Protein AF-A0AAQ5X7J7-F1 (afdb_monomer_lite)

InterPro domains:
  IPR002915 DeoC/FbaB/LacD aldolase [PF01791] (11-64)
  IPR011343 Deoxyribose-phosphate aldolase [PTHR10889] (14-107)
  IPR013785 Aldolase-type TIM barrel [G3DSA:3.20.20.70] (6-117)

pLDDT: mean 71.04, std 17.61, range [32.5, 90.88]

Organism: Amphiprion ocellaris (NCBI:txid80972)

Foldseek 3Di:
DDPPPDPPPDDPDAAEDEQDPQPDPDFRDPVSVLVVLLVQQVCCVVPVDHHAYERHYDPAAPVVVVVVVVSCCVRVNPVCVDPNRYDYHDDNHVVRVVVVVVVVVVVVVVVVVPDDDDD

Secondary structure (DSSP, 8-state):
-----------S-PPEEES--S-SSS---HHHHHHHHHHHHHHHHHH-PPPEEE-BS---SHHHHHHHHHHHHHHT-GGGGSTTTB--B-SSHHHHHHHHHHHHHHHHHHHHHT-PPP-

Sequence (119 aa):
MSAPSHQHCRCLCSDFIKTSTGKEAVNATYPVAIVMMRAIRDYFLYTGYKVGFKPAGGIRTAQESLVWLNLVKEELGNDWLCPHLFRLGASSLLADIERQVRTHACCKVLCTYSAPHPH

Radius of gyration: 19.56 Å; chains: 1; bounding box: 56×49×44 Å

Structure (mmCIF, N/CA/C/O backbone):
data_AF-A0AAQ5X7J7-F1
#
_entry.id   AF-A0AAQ5X7J7-F1
#
loop_
_atom_site.group_PDB
_atom_site.id
_atom_site.type_symbol
_atom_site.label_atom_id
_atom_site.label_alt_id
_atom_site.label_comp_id
_atom_site.label_asym_id
_atom_site.label_entity_id
_atom_site.label_seq_id
_atom_site.pdbx_PDB_ins_code
_atom_site.Cartn_x
_atom_site.Cartn_y
_atom_site.Cartn_z
_atom_site.occupancy
_atom_site.B_iso_or_equiv
_atom_site.auth_seq_id
_atom_site.auth_comp_id
_atom_site.auth_asym_id
_atom_site.auth_atom_id
_atom_site.pdbx_PDB_model_num
ATOM 1 N N . MET A 1 1 ? -6.867 -19.084 30.369 1.00 32.53 1 MET A N 1
ATOM 2 C CA . MET A 1 1 ? -7.616 -20.117 29.620 1.00 32.53 1 MET A CA 1
ATOM 3 C C . MET A 1 1 ? -8.881 -19.438 29.124 1.00 32.53 1 MET A C 1
ATOM 5 O O . MET A 1 1 ? -9.606 -18.930 29.958 1.00 32.53 1 MET A O 1
ATOM 9 N N . SER A 1 2 ? -9.199 -19.249 27.857 1.00 33.81 2 SER A N 1
ATOM 10 C CA . SER A 1 2 ? -8.535 -19.490 26.583 1.00 33.81 2 SER A CA 1
ATOM 11 C C . SER A 1 2 ? -9.217 -18.500 25.636 1.00 33.81 2 SER A C 1
ATOM 13 O O . SER A 1 2 ? -10.444 -18.424 25.625 1.00 33.81 2 SER A O 1
ATOM 15 N N . ALA A 1 3 ? -8.447 -17.695 24.906 1.00 33.84 3 ALA A N 1
ATOM 16 C CA . ALA A 1 3 ? -9.005 -16.867 23.843 1.00 33.84 3 ALA A CA 1
ATOM 17 C C . ALA A 1 3 ? -9.696 -17.791 22.823 1.00 33.84 3 ALA A C 1
ATOM 19 O O . ALA A 1 3 ? -9.132 -18.848 22.521 1.00 33.84 3 ALA A O 1
ATOM 20 N N . PRO A 1 4 ? -10.887 -17.453 22.298 1.00 38.62 4 PRO A N 1
ATOM 21 C CA . PRO A 1 4 ? -11.500 -18.239 21.243 1.00 38.62 4 PRO A CA 1
ATOM 22 C C . PRO A 1 4 ? -10.683 -18.042 19.961 1.00 38.62 4 PRO A C 1
ATOM 24 O O . PRO A 1 4 ? -10.899 -17.134 19.161 1.00 38.62 4 PRO A O 1
ATOM 27 N N . SER A 1 5 ? -9.703 -18.920 19.787 1.00 36.72 5 SER A N 1
ATOM 28 C CA . SER A 1 5 ? -9.113 -19.297 18.514 1.00 36.72 5 SER A CA 1
ATOM 29 C C . SER A 1 5 ? -10.230 -19.847 17.640 1.00 36.72 5 SER A C 1
ATOM 31 O O . SER A 1 5 ? -10.628 -20.982 17.845 1.00 36.72 5 SER A O 1
ATOM 33 N N . HIS A 1 6 ? -10.800 -19.008 16.778 1.00 36.31 6 HIS A N 1
ATOM 34 C CA . HIS A 1 6 ? -11.458 -19.326 15.501 1.00 36.31 6 HIS A CA 1
ATOM 35 C C . HIS A 1 6 ? -12.280 -18.100 15.076 1.00 36.31 6 HIS A C 1
ATOM 37 O O . HIS A 1 6 ? -13.507 -18.135 15.000 1.00 36.31 6 HIS A O 1
ATOM 43 N N . GLN A 1 7 ? -11.602 -16.990 14.762 1.00 38.44 7 GLN A N 1
ATOM 44 C CA . GLN A 1 7 ? -12.206 -15.952 13.927 1.00 38.44 7 GLN A CA 1
ATOM 45 C C . GLN A 1 7 ? -12.273 -16.491 12.496 1.00 38.44 7 GLN A C 1
ATOM 47 O O . GLN A 1 7 ? -11.390 -16.312 11.661 1.00 38.44 7 GLN A O 1
ATOM 52 N N . HIS A 1 8 ? -13.336 -17.257 12.276 1.00 35.03 8 HIS A N 1
ATOM 53 C CA . HIS A 1 8 ? -13.866 -17.638 10.985 1.00 35.03 8 HIS A CA 1
ATOM 54 C C . HIS A 1 8 ? -13.929 -16.383 10.104 1.00 35.03 8 HIS A C 1
ATOM 56 O O . HIS A 1 8 ? -14.660 -15.439 10.397 1.00 35.03 8 HIS A O 1
ATOM 62 N N . CYS A 1 9 ? -13.104 -16.363 9.057 1.00 39.16 9 CYS A N 1
ATOM 63 C CA . CYS A 1 9 ? -13.011 -15.305 8.059 1.00 39.16 9 CYS A CA 1
ATOM 64 C C . CYS A 1 9 ? -14.343 -15.194 7.295 1.00 39.16 9 CYS A C 1
ATOM 66 O O . CYS A 1 9 ? -14.499 -15.739 6.205 1.00 39.16 9 CYS A O 1
ATOM 68 N N . ARG A 1 10 ? -15.332 -14.521 7.886 1.00 35.56 10 ARG A N 1
ATOM 69 C CA . ARG A 1 10 ? -16.647 -14.267 7.289 1.00 35.56 10 ARG A CA 1
ATOM 70 C C . ARG A 1 10 ? -16.936 -12.776 7.335 1.00 35.56 10 ARG A C 1
ATOM 72 O O . ARG A 1 10 ? -17.669 -12.314 8.194 1.00 35.56 10 ARG A O 1
ATOM 79 N N . CYS A 1 11 ? -16.357 -12.038 6.396 1.00 40.81 11 CYS A N 1
ATOM 80 C CA . CYS A 1 11 ? -16.782 -10.689 6.022 1.00 40.81 11 CYS A CA 1
ATOM 81 C C . CYS A 1 11 ? -16.513 -10.535 4.520 1.00 40.81 11 CYS A C 1
ATOM 83 O O . CYS A 1 11 ? -15.370 -10.428 4.086 1.00 40.81 11 CYS A O 1
ATOM 85 N N . LEU A 1 12 ? -17.579 -10.602 3.722 1.00 32.50 12 LEU A N 1
ATOM 86 C CA . LEU A 1 12 ? -17.555 -10.616 2.253 1.00 32.50 12 LEU A CA 1
ATOM 87 C C . LEU A 1 12 ? -17.339 -9.230 1.614 1.00 32.50 12 LEU A C 1
ATOM 89 O O . LEU A 1 12 ? -17.443 -9.101 0.400 1.00 32.50 12 LEU A O 1
ATOM 93 N N . CYS A 1 13 ? -17.001 -8.201 2.391 1.00 39.66 13 CYS A N 1
ATOM 94 C CA . CYS A 1 13 ? -16.616 -6.892 1.871 1.00 39.66 13 CYS A CA 1
ATOM 95 C C . CYS A 1 13 ? -15.791 -6.165 2.940 1.00 39.66 13 CYS A C 1
ATOM 97 O O . CYS A 1 13 ? -16.350 -5.553 3.840 1.00 39.66 13 CYS A O 1
ATOM 99 N N . SER A 1 14 ? -14.464 -6.302 2.904 1.00 53.78 14 SER A N 1
ATOM 100 C CA . SER A 1 14 ? -13.603 -5.373 3.641 1.00 53.78 14 SER A CA 1
ATOM 101 C C . SER A 1 14 ? -13.536 -4.089 2.823 1.00 53.78 14 SER A C 1
ATOM 103 O O . SER A 1 14 ? -13.130 -4.128 1.658 1.00 53.78 14 SER A O 1
ATOM 105 N N . ASP A 1 15 ? -13.973 -2.972 3.399 1.00 68.38 15 ASP A N 1
ATOM 106 C CA . ASP A 1 15 ? -13.770 -1.659 2.801 1.00 68.38 15 ASP A CA 1
ATOM 107 C C . ASP A 1 15 ? -12.265 -1.388 2.712 1.00 68.38 15 ASP A C 1
ATOM 109 O O . ASP A 1 15 ? -11.532 -1.506 3.695 1.00 68.38 15 ASP A O 1
ATOM 113 N N . PHE A 1 16 ? -11.783 -1.082 1.507 1.00 74.50 16 PHE A N 1
ATOM 114 C CA . PHE A 1 16 ? -10.371 -0.805 1.268 1.00 74.50 16 PHE A CA 1
ATOM 115 C C . PHE A 1 16 ? -10.124 0.693 1.198 1.00 74.50 16 PHE A C 1
ATOM 117 O O . PHE A 1 16 ? -10.681 1.388 0.343 1.00 74.50 16 PHE A O 1
ATOM 124 N N . ILE A 1 17 ? -9.180 1.167 2.003 1.00 78.25 17 ILE A N 1
ATOM 125 C CA . ILE A 1 17 ? -8.588 2.487 1.821 1.00 78.25 17 ILE A CA 1
ATOM 126 C C . ILE A 1 17 ? -7.468 2.370 0.783 1.00 78.25 17 ILE A C 1
ATOM 128 O O . ILE A 1 17 ? -6.562 1.539 0.903 1.00 78.25 17 ILE A O 1
ATOM 132 N N . LYS A 1 18 ? -7.541 3.204 -0.261 1.00 73.69 18 LYS A N 1
ATOM 133 C CA . LYS A 1 18 ? -6.551 3.269 -1.345 1.00 73.69 18 LYS A CA 1
ATOM 134 C C . LYS A 1 18 ? -5.796 4.594 -1.314 1.00 73.69 18 LYS A C 1
ATOM 136 O O . LYS A 1 18 ? -6.396 5.640 -1.099 1.00 73.69 18 LYS A O 1
ATOM 141 N N . THR A 1 19 ? -4.495 4.542 -1.579 1.00 66.00 19 THR A N 1
ATOM 142 C CA . THR A 1 19 ? -3.594 5.710 -1.560 1.00 66.00 19 THR A CA 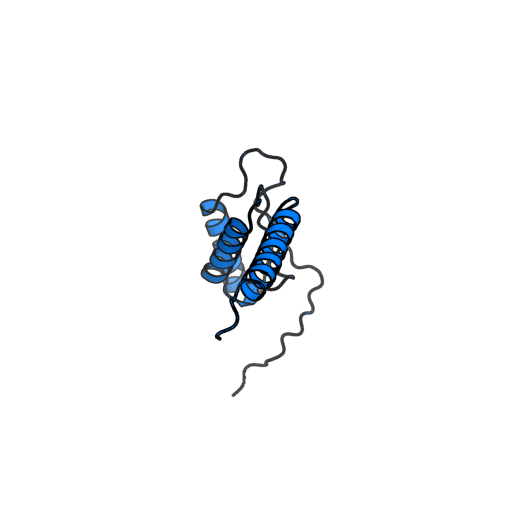1
ATOM 143 C C . THR A 1 19 ? -3.654 6.561 -2.832 1.00 66.00 19 THR A C 1
ATOM 145 O O . THR A 1 19 ? -3.366 7.748 -2.776 1.00 66.00 19 THR A O 1
ATOM 148 N N . SER A 1 20 ? -3.991 5.980 -3.991 1.00 64.69 20 SER A N 1
ATOM 149 C CA . SER A 1 20 ? -4.108 6.716 -5.261 1.00 64.69 20 SER A CA 1
ATOM 150 C C . SER A 1 20 ? -5.110 6.069 -6.226 1.00 64.69 20 SER A C 1
ATOM 152 O O . SER A 1 20 ? -5.547 4.928 -6.042 1.00 64.69 20 SER A O 1
ATOM 154 N N . THR A 1 21 ? -5.481 6.800 -7.281 1.00 60.31 21 THR A N 1
ATOM 155 C CA . THR A 1 21 ? -6.332 6.318 -8.384 1.00 60.31 21 THR A CA 1
ATOM 156 C C . THR A 1 21 ? -5.555 5.553 -9.464 1.00 60.31 21 THR A C 1
ATOM 158 O O . THR A 1 21 ? -6.174 5.023 -10.386 1.00 60.31 21 THR A O 1
ATOM 161 N N . GLY A 1 22 ? -4.220 5.466 -9.361 1.00 54.94 22 GLY A N 1
ATOM 162 C CA . GLY A 1 22 ? -3.356 4.803 -10.346 1.00 54.94 22 GLY A CA 1
ATOM 163 C C . GLY A 1 22 ? -3.201 5.545 -11.681 1.00 54.94 22 GLY A C 1
ATOM 164 O O . GLY A 1 22 ? -2.683 4.957 -12.628 1.00 54.94 22 GLY A O 1
ATOM 165 N N . LYS A 1 23 ? -3.659 6.804 -11.774 1.00 51.50 23 LYS A N 1
ATOM 166 C CA . LYS A 1 23 ? -3.616 7.633 -12.995 1.00 51.50 23 LYS A CA 1
ATOM 167 C C . LYS A 1 23 ? -2.773 8.911 -12.873 1.00 51.50 23 LYS A C 1
ATOM 169 O O . LYS A 1 23 ? -2.663 9.641 -13.850 1.00 51.50 23 LYS A O 1
ATOM 174 N N . GLU A 1 24 ? -2.180 9.181 -11.712 1.00 50.78 24 GLU A N 1
ATOM 175 C CA . GLU A 1 24 ? -1.423 10.413 -11.456 1.00 50.78 24 GLU A CA 1
ATOM 176 C C . GLU A 1 24 ? 0.084 10.159 -11.352 1.00 50.78 24 GLU A C 1
ATOM 178 O O . GLU A 1 24 ? 0.523 9.083 -10.947 1.00 50.78 24 GLU A O 1
ATOM 183 N N . ALA A 1 25 ? 0.881 11.167 -11.723 1.00 46.62 25 ALA A N 1
ATOM 184 C CA . ALA A 1 25 ? 2.345 11.101 -11.714 1.00 46.62 25 ALA A CA 1
ATOM 185 C C . ALA A 1 25 ? 2.936 10.986 -10.295 1.00 46.62 25 ALA A C 1
ATOM 187 O O . ALA A 1 25 ? 4.044 10.475 -10.125 1.00 46.62 25 ALA A O 1
ATOM 188 N N . VAL A 1 26 ? 2.188 11.425 -9.275 1.00 49.53 26 VAL A N 1
ATOM 189 C CA . VAL A 1 26 ? 2.561 11.311 -7.863 1.00 49.53 26 VAL A CA 1
ATOM 190 C C . VAL A 1 26 ? 1.915 10.046 -7.295 1.00 49.53 26 VAL A C 1
ATOM 192 O O . VAL A 1 26 ? 0.744 10.019 -6.927 1.00 49.53 26 VAL A O 1
ATOM 195 N N . ASN A 1 27 ? 2.683 8.957 -7.292 1.00 58.62 27 ASN A N 1
ATOM 196 C CA . ASN A 1 27 ? 2.267 7.668 -6.738 1.00 58.62 27 ASN A CA 1
ATOM 197 C C . ASN A 1 27 ? 2.206 7.698 -5.200 1.00 58.62 27 ASN A C 1
ATOM 199 O O . ASN A 1 27 ? 2.635 8.659 -4.564 1.00 58.62 27 ASN A O 1
ATOM 203 N N . ALA A 1 28 ? 1.698 6.615 -4.601 1.00 61.94 28 ALA A N 1
ATOM 204 C CA . ALA A 1 28 ? 1.675 6.416 -3.154 1.00 61.94 28 ALA A CA 1
ATOM 205 C C . ALA A 1 28 ? 3.050 6.680 -2.526 1.00 61.94 28 ALA A C 1
ATOM 207 O O . ALA A 1 28 ? 3.977 5.886 -2.683 1.00 61.94 28 ALA A O 1
ATOM 208 N N . THR A 1 29 ? 3.185 7.786 -1.801 1.00 73.75 29 THR A N 1
ATOM 209 C CA . THR A 1 29 ? 4.394 8.075 -1.035 1.00 73.75 29 THR A CA 1
ATOM 210 C C . THR A 1 29 ? 4.306 7.384 0.325 1.00 73.75 29 THR A C 1
ATOM 212 O O . THR A 1 29 ? 3.265 7.397 0.986 1.00 73.75 29 THR A O 1
ATOM 215 N N . TYR A 1 30 ? 5.410 6.771 0.758 1.00 82.06 30 TYR A N 1
ATOM 216 C CA . TYR A 1 30 ? 5.516 6.113 2.064 1.00 82.06 30 TYR A CA 1
ATOM 217 C C . TYR A 1 30 ? 5.011 6.961 3.247 1.00 82.06 30 TYR A C 1
ATOM 219 O O . TYR A 1 30 ? 4.230 6.430 4.036 1.00 82.06 30 TYR A O 1
ATOM 227 N N . PRO A 1 31 ? 5.350 8.263 3.381 1.00 83.19 31 PRO A N 1
ATOM 228 C CA . PRO A 1 31 ? 4.852 9.070 4.497 1.00 83.19 31 PRO A CA 1
ATOM 229 C C . PRO A 1 31 ? 3.324 9.189 4.525 1.00 83.19 31 PRO A C 1
ATOM 231 O O . PRO A 1 31 ? 2.728 9.098 5.595 1.00 83.19 31 PRO A O 1
ATOM 234 N N . VAL A 1 32 ? 2.673 9.331 3.366 1.00 82.56 32 VAL A N 1
ATOM 235 C CA . VAL A 1 32 ? 1.205 9.411 3.296 1.00 82.56 32 VAL A CA 1
ATOM 236 C C . VAL A 1 32 ? 0.583 8.080 3.701 1.00 82.56 32 VAL A C 1
ATOM 238 O O . VAL A 1 32 ? -0.373 8.051 4.474 1.00 82.56 32 VAL A O 1
ATOM 241 N N . ALA A 1 33 ? 1.153 6.967 3.246 1.00 84.81 33 ALA A N 1
ATOM 242 C CA . ALA A 1 33 ? 0.654 5.657 3.628 1.00 84.81 33 ALA A CA 1
ATOM 243 C C . ALA A 1 33 ? 0.778 5.374 5.130 1.00 84.81 33 ALA A C 1
ATOM 245 O O . ALA A 1 33 ? -0.133 4.777 5.696 1.00 84.81 33 ALA A O 1
ATOM 246 N N . ILE A 1 34 ? 1.849 5.831 5.788 1.00 88.75 34 ILE A N 1
ATOM 247 C CA . ILE A 1 34 ? 1.994 5.709 7.248 1.00 88.75 34 ILE A CA 1
ATOM 248 C C . ILE A 1 34 ? 0.842 6.420 7.960 1.00 88.75 34 ILE A C 1
ATOM 250 O O . ILE A 1 34 ? 0.220 5.839 8.847 1.00 88.75 34 ILE A O 1
ATOM 254 N N . VAL A 1 35 ? 0.503 7.644 7.543 1.00 89.50 35 VAL A N 1
ATOM 255 C CA . VAL A 1 35 ? -0.626 8.389 8.124 1.00 89.50 35 VAL A CA 1
ATOM 256 C C . VAL A 1 35 ? -1.942 7.629 7.935 1.00 89.50 35 VAL A C 1
ATOM 258 O O . VAL A 1 35 ? -2.716 7.495 8.881 1.00 89.50 35 VAL A O 1
ATOM 261 N N . MET A 1 36 ? -2.175 7.067 6.746 1.00 87.62 36 MET A N 1
ATOM 262 C CA . MET A 1 36 ? -3.382 6.278 6.467 1.00 87.62 36 MET A CA 1
ATOM 263 C C . MET A 1 36 ? -3.447 4.991 7.301 1.00 87.62 36 MET A C 1
ATOM 265 O O . MET A 1 36 ? -4.504 4.664 7.833 1.00 87.62 36 MET A O 1
ATOM 269 N N . MET A 1 37 ? -2.333 4.268 7.451 1.00 89.75 37 MET A N 1
ATOM 270 C CA . MET A 1 37 ? -2.279 3.052 8.271 1.00 89.75 37 MET A CA 1
ATOM 271 C C . MET A 1 37 ? -2.502 3.357 9.753 1.00 89.75 37 MET A C 1
ATOM 273 O O . MET A 1 37 ? -3.231 2.629 10.420 1.00 89.75 37 MET A O 1
ATOM 277 N N . ARG A 1 38 ? -1.959 4.466 10.264 1.00 90.81 38 ARG A N 1
ATOM 278 C CA . ARG A 1 38 ? -2.228 4.905 11.641 1.00 90.81 38 ARG A CA 1
ATOM 279 C C . ARG A 1 38 ? -3.701 5.229 11.855 1.00 90.81 38 ARG A C 1
ATOM 281 O O . ARG A 1 38 ? -4.276 4.755 12.824 1.00 90.81 38 ARG A O 1
ATOM 288 N N . ALA A 1 39 ? -4.337 5.909 10.902 1.00 90.19 39 ALA A N 1
ATOM 289 C CA . ALA A 1 39 ? -5.776 6.152 10.957 1.00 90.19 39 ALA A CA 1
ATOM 290 C C . ALA A 1 39 ? -6.596 4.844 10.960 1.00 90.19 39 ALA A C 1
ATOM 292 O O . ALA A 1 39 ? -7.564 4.730 11.709 1.00 90.19 39 ALA A O 1
ATOM 293 N N . ILE A 1 40 ? -6.195 3.835 10.173 1.00 89.69 40 ILE A N 1
ATOM 294 C CA . ILE A 1 40 ? -6.825 2.500 10.186 1.00 89.69 40 ILE A CA 1
ATOM 295 C C . ILE A 1 40 ? -6.658 1.827 11.550 1.00 89.69 40 ILE A C 1
ATOM 297 O O . ILE A 1 40 ? -7.619 1.263 12.075 1.00 89.69 40 ILE A O 1
ATOM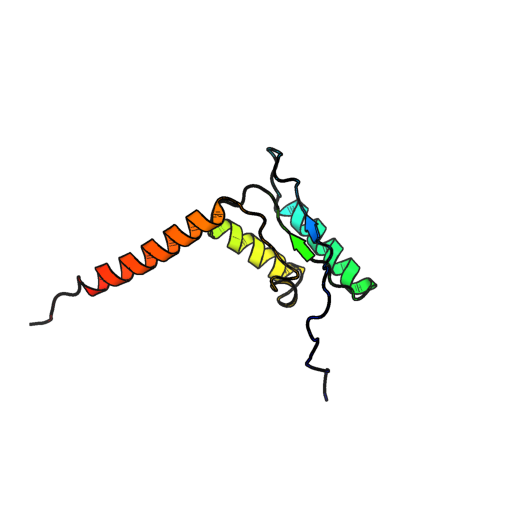 301 N N . ARG A 1 41 ? -5.454 1.885 12.130 1.00 89.81 41 ARG A N 1
ATOM 302 C CA . ARG A 1 41 ? -5.188 1.331 13.460 1.00 89.81 41 ARG A CA 1
ATOM 303 C C . ARG A 1 41 ? -6.074 1.989 14.508 1.00 89.81 41 ARG A C 1
ATOM 305 O O . ARG A 1 41 ? -6.728 1.284 15.269 1.00 89.81 41 ARG A O 1
ATOM 312 N N . ASP A 1 42 ? -6.127 3.314 14.520 1.00 90.75 42 ASP A N 1
ATOM 313 C CA . ASP A 1 42 ? -6.905 4.070 15.501 1.00 90.75 42 ASP A CA 1
ATOM 314 C C . ASP A 1 42 ? -8.409 3.784 15.346 1.00 90.75 42 ASP A C 1
ATOM 316 O O . ASP A 1 42 ? -9.115 3.579 16.334 1.00 90.75 42 ASP A O 1
ATOM 320 N N . TYR A 1 43 ? -8.890 3.653 14.105 1.00 89.19 43 TYR A N 1
ATOM 321 C CA . TYR A 1 43 ? -10.263 3.234 13.820 1.00 89.19 43 TYR A CA 1
ATOM 322 C C . TYR A 1 43 ? -10.566 1.817 14.327 1.00 89.19 43 TYR A C 1
ATOM 324 O O . TYR A 1 43 ? -11.626 1.584 14.915 1.00 89.19 43 TYR A O 1
ATOM 332 N N . PHE A 1 44 ? -9.639 0.873 14.146 1.00 89.81 44 PHE A N 1
ATOM 333 C CA . PHE A 1 44 ? -9.776 -0.480 14.683 1.00 89.81 44 PHE A CA 1
ATOM 334 C C . PHE A 1 44 ? -9.791 -0.482 16.216 1.00 89.81 44 PHE A C 1
ATOM 336 O O . PHE A 1 44 ? -10.608 -1.181 16.808 1.00 89.81 44 PHE A O 1
ATOM 343 N N . LEU A 1 45 ? -8.945 0.322 16.865 1.00 88.56 45 LEU A N 1
ATOM 344 C CA . LEU A 1 45 ? -8.925 0.439 18.326 1.00 88.56 45 LEU A CA 1
ATOM 345 C C . LEU A 1 45 ? -10.233 1.018 18.881 1.00 88.56 45 LEU A C 1
ATOM 347 O O . LEU A 1 45 ? -10.668 0.615 19.956 1.00 88.56 45 LEU A O 1
ATOM 351 N N . TYR A 1 46 ? -10.869 1.935 18.148 1.00 90.25 46 TYR A N 1
ATOM 352 C CA . TYR A 1 46 ? -12.122 2.559 18.572 1.00 90.25 46 TYR A CA 1
ATOM 353 C C . TYR A 1 46 ? -13.360 1.696 18.289 1.00 90.25 46 TYR A C 1
ATOM 355 O O . TYR A 1 46 ? -14.291 1.663 19.090 1.00 90.25 46 TYR A O 1
ATOM 363 N N . THR A 1 47 ? -13.392 1.002 17.148 1.00 89.19 47 THR A N 1
ATOM 364 C CA . THR A 1 47 ? -14.608 0.328 16.656 1.00 89.19 47 THR A CA 1
ATOM 365 C C . THR A 1 47 ? -14.542 -1.199 16.673 1.00 89.19 47 THR A C 1
ATOM 367 O O . THR A 1 47 ? -15.578 -1.856 16.603 1.00 89.19 47 THR A O 1
ATOM 370 N N . GLY A 1 48 ? -13.341 -1.780 16.723 1.00 87.06 48 GLY A N 1
ATOM 371 C CA . GLY A 1 48 ? -13.104 -3.214 16.550 1.00 87.06 48 GLY A CA 1
ATOM 372 C C . GLY A 1 48 ? -13.206 -3.716 15.102 1.00 87.06 48 GLY A C 1
ATOM 373 O O . GLY A 1 48 ? -12.969 -4.901 14.857 1.00 87.06 48 GLY A O 1
ATOM 374 N N . TYR A 1 49 ? -13.525 -2.857 14.126 1.00 86.06 49 TYR A N 1
ATOM 375 C CA . TYR A 1 49 ? -13.648 -3.250 12.719 1.00 86.06 49 TYR A CA 1
ATOM 376 C C . TYR A 1 49 ? -12.317 -3.124 11.971 1.00 86.06 49 TYR A C 1
ATOM 378 O O . TYR A 1 49 ? -11.660 -2.083 11.991 1.00 86.06 49 TYR A O 1
ATOM 386 N N . LYS A 1 50 ? -11.916 -4.201 11.281 1.00 86.44 50 LYS A N 1
ATOM 387 C CA . LYS A 1 50 ? -10.689 -4.235 10.473 1.00 86.44 50 LYS A CA 1
ATOM 388 C C . LYS A 1 50 ? -10.961 -3.708 9.062 1.00 86.44 50 LYS A C 1
ATOM 390 O O . LYS A 1 50 ? -11.712 -4.312 8.297 1.00 86.44 50 LYS A O 1
ATOM 395 N N . VAL A 1 51 ? -10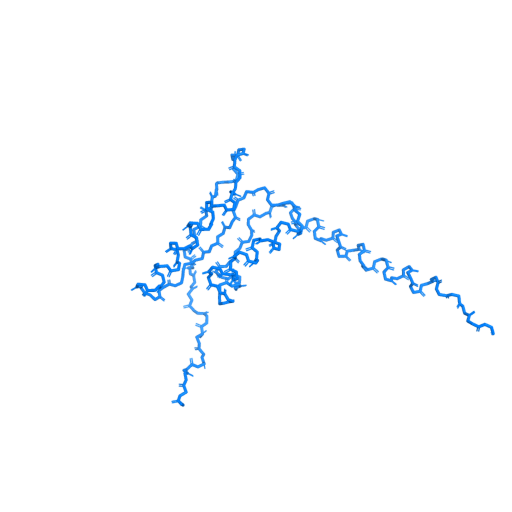.301 -2.606 8.717 1.00 87.31 51 VAL A N 1
ATOM 396 C CA . VAL A 1 51 ? -10.346 -1.984 7.386 1.00 87.31 51 VAL A CA 1
ATOM 397 C C . VAL A 1 51 ? -9.126 -2.422 6.581 1.00 87.31 51 VAL A C 1
ATOM 399 O O . VAL A 1 51 ? -8.021 -2.529 7.124 1.00 87.31 51 VAL A O 1
ATOM 402 N N . GLY A 1 52 ? -9.334 -2.706 5.296 1.00 86.81 52 GLY A N 1
ATOM 403 C CA . GLY A 1 52 ? -8.279 -3.141 4.394 1.00 86.81 52 GLY A CA 1
ATOM 404 C C . GLY A 1 52 ? -7.451 -1.973 3.858 1.00 86.81 52 GLY A C 1
ATOM 405 O O . GLY A 1 52 ? -7.950 -0.867 3.643 1.00 86.81 52 GLY A O 1
ATOM 406 N N . PHE A 1 53 ? -6.177 -2.224 3.578 1.00 87.88 53 PHE A N 1
ATOM 407 C CA . PHE A 1 53 ? -5.263 -1.275 2.961 1.00 87.88 53 PHE A CA 1
ATOM 408 C C . PHE A 1 53 ? -4.821 -1.767 1.581 1.00 87.88 53 PHE A C 1
ATOM 410 O O . PHE A 1 53 ? -4.362 -2.901 1.406 1.00 87.88 53 PHE A O 1
ATOM 417 N N . LYS A 1 54 ? -4.962 -0.901 0.575 1.00 86.31 54 LYS A N 1
ATOM 418 C CA . LYS A 1 54 ? -4.541 -1.180 -0.799 1.00 86.31 54 LYS A CA 1
ATOM 419 C C . LYS A 1 54 ? -3.601 -0.079 -1.293 1.00 86.31 54 LYS A C 1
ATOM 421 O O . LYS A 1 54 ? -4.090 0.920 -1.836 1.00 86.31 54 LYS A O 1
ATOM 426 N N . PRO A 1 55 ? -2.269 -0.232 -1.162 1.00 83.00 55 PRO A N 1
ATOM 427 C CA . PRO A 1 55 ? -1.344 0.690 -1.799 1.00 83.00 55 PRO A CA 1
ATOM 428 C C . PRO A 1 55 ? -1.523 0.607 -3.318 1.00 83.00 55 PRO A C 1
ATOM 430 O O . PRO A 1 55 ? -1.478 -0.467 -3.925 1.00 83.00 55 PRO A O 1
ATOM 433 N N . ALA A 1 56 ? -1.774 1.758 -3.929 1.00 72.50 56 ALA A N 1
ATOM 434 C CA . ALA A 1 56 ? -1.966 1.911 -5.362 1.00 72.50 56 ALA A CA 1
ATOM 435 C C . ALA A 1 56 ? -0.989 2.956 -5.902 1.00 72.50 56 ALA A C 1
ATOM 437 O O . ALA A 1 56 ? -0.899 4.060 -5.360 1.00 72.50 56 ALA A O 1
ATOM 438 N N . GLY A 1 57 ? -0.307 2.620 -6.997 1.00 63.53 57 GLY A N 1
ATOM 439 C CA . GLY A 1 57 ? 0.570 3.534 -7.729 1.00 63.53 57 GLY A CA 1
ATOM 440 C C . GLY A 1 57 ? 1.977 2.977 -7.917 1.00 63.53 57 GLY A C 1
ATOM 441 O O . GLY A 1 57 ? 2.720 2.829 -6.955 1.00 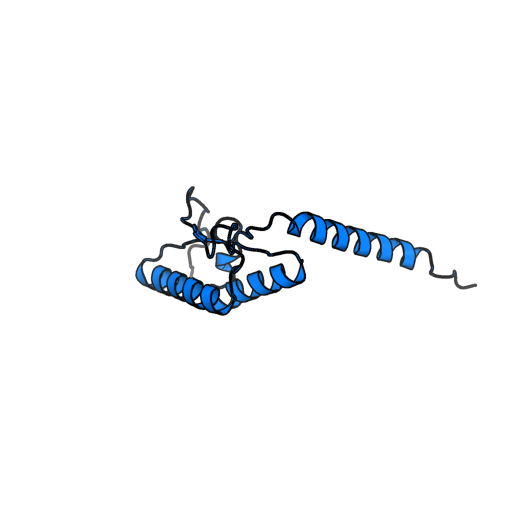63.53 57 GLY A O 1
ATOM 442 N N . GLY A 1 58 ? 2.334 2.686 -9.168 1.00 65.38 58 GLY A N 1
ATOM 443 C CA . GLY A 1 58 ? 3.723 2.571 -9.622 1.00 65.38 58 GLY A CA 1
ATOM 444 C C . GLY A 1 58 ? 4.612 1.481 -9.017 1.00 65.38 58 GLY A C 1
ATOM 445 O O . GLY A 1 58 ? 5.797 1.501 -9.323 1.00 65.38 58 GLY A O 1
ATOM 446 N N . ILE A 1 59 ? 4.093 0.544 -8.214 1.00 74.94 59 ILE A N 1
ATOM 447 C CA . ILE A 1 59 ? 4.890 -0.559 -7.649 1.00 74.94 59 ILE A CA 1
ATOM 448 C C . ILE A 1 59 ? 5.350 -1.458 -8.800 1.00 74.94 59 ILE A C 1
ATOM 450 O O . ILE A 1 59 ? 4.538 -2.145 -9.432 1.00 74.94 59 ILE A O 1
ATOM 454 N N . ARG A 1 60 ? 6.646 -1.418 -9.104 1.00 74.06 60 ARG A N 1
ATOM 455 C CA . ARG A 1 60 ? 7.226 -2.059 -10.290 1.00 74.06 60 ARG A CA 1
ATOM 456 C C . ARG A 1 60 ? 8.157 -3.204 -9.946 1.00 74.06 60 ARG A C 1
ATOM 458 O O . ARG A 1 60 ? 8.306 -4.100 -10.770 1.00 74.06 60 ARG A O 1
ATOM 465 N N . THR A 1 61 ? 8.753 -3.180 -8.760 1.00 76.94 61 THR A N 1
ATOM 466 C CA . THR A 1 61 ? 9.800 -4.131 -8.373 1.00 76.94 61 THR A CA 1
ATOM 467 C C . THR A 1 61 ? 9.399 -4.975 -7.167 1.00 76.94 61 THR A C 1
ATOM 469 O O . THR A 1 61 ? 8.652 -4.529 -6.290 1.00 76.94 61 THR A O 1
ATOM 472 N N . ALA A 1 62 ? 9.943 -6.193 -7.079 1.00 78.44 62 ALA A N 1
ATOM 473 C CA . ALA A 1 62 ? 9.756 -7.036 -5.895 1.00 78.44 62 ALA A CA 1
ATOM 474 C C . ALA A 1 62 ? 10.258 -6.353 -4.607 1.00 78.44 62 ALA A C 1
ATOM 476 O O . ALA A 1 62 ? 9.626 -6.466 -3.559 1.00 78.44 62 ALA A O 1
ATOM 477 N N . GLN A 1 63 ? 11.347 -5.583 -4.686 1.00 80.25 63 GLN A N 1
ATOM 478 C CA . GLN A 1 63 ? 11.902 -4.882 -3.528 1.00 80.25 63 GLN A CA 1
ATOM 479 C C . GLN A 1 63 ? 10.927 -3.836 -2.968 1.00 80.25 63 GLN A C 1
ATOM 481 O O . GLN A 1 63 ? 10.705 -3.796 -1.761 1.00 80.25 63 GLN A O 1
ATOM 486 N N . GLU A 1 64 ? 10.276 -3.045 -3.825 1.00 82.50 64 GLU A N 1
ATOM 487 C CA . GLU A 1 64 ? 9.235 -2.101 -3.390 1.00 82.50 64 GLU A CA 1
ATOM 488 C C . GLU A 1 64 ? 8.059 -2.825 -2.725 1.00 82.50 64 GLU A C 1
ATOM 490 O O . GLU A 1 64 ? 7.530 -2.356 -1.719 1.00 82.50 64 GLU A O 1
ATOM 495 N N . SER A 1 65 ? 7.666 -3.996 -3.239 1.00 83.38 65 SER A N 1
ATOM 496 C CA . SER A 1 65 ? 6.585 -4.782 -2.632 1.00 83.38 65 SER A CA 1
ATOM 497 C C . SER A 1 65 ? 6.914 -5.249 -1.207 1.00 83.38 65 SER A C 1
ATOM 499 O O . SER A 1 65 ? 6.034 -5.246 -0.345 1.00 83.38 65 SER A O 1
ATOM 501 N N . LEU A 1 66 ? 8.184 -5.571 -0.930 1.00 86.88 66 LEU A N 1
ATOM 502 C CA . LEU A 1 66 ? 8.651 -5.934 0.410 1.00 86.88 66 LEU A CA 1
ATOM 503 C C . LEU A 1 66 ? 8.614 -4.747 1.371 1.00 86.88 66 LEU A C 1
ATOM 505 O O . LEU A 1 66 ? 8.230 -4.914 2.526 1.00 86.88 66 LEU A O 1
ATOM 509 N N . VAL A 1 67 ? 8.958 -3.547 0.898 1.00 88.25 67 VAL A N 1
ATOM 510 C CA . VAL A 1 67 ? 8.860 -2.325 1.710 1.00 88.25 67 VAL A CA 1
ATOM 511 C C . VAL A 1 67 ? 7.413 -2.094 2.145 1.00 88.25 67 VAL A C 1
ATOM 513 O O . VAL A 1 67 ? 7.162 -1.855 3.324 1.00 88.25 67 VAL A O 1
ATOM 516 N N . TRP A 1 68 ? 6.449 -2.255 1.232 1.00 88.00 68 TRP A N 1
ATOM 517 C CA . TRP A 1 68 ? 5.022 -2.158 1.556 1.00 88.00 68 TRP A CA 1
ATOM 518 C C . TRP A 1 68 ? 4.559 -3.208 2.571 1.00 88.00 68 TRP A C 1
ATOM 520 O O . TRP A 1 68 ? 3.806 -2.881 3.487 1.00 88.00 68 TRP A O 1
ATOM 530 N N . LEU A 1 69 ? 5.016 -4.454 2.429 1.00 88.25 69 LEU A N 1
ATOM 531 C CA . LEU A 1 69 ? 4.712 -5.532 3.373 1.00 88.25 69 LEU A CA 1
ATOM 532 C C . LEU A 1 69 ? 5.269 -5.246 4.772 1.00 88.25 69 LEU A C 1
ATOM 534 O O . LEU A 1 69 ? 4.553 -5.418 5.758 1.00 88.25 69 LEU A O 1
ATOM 538 N N . ASN A 1 70 ? 6.518 -4.783 4.860 1.00 90.25 70 ASN A N 1
ATOM 539 C CA . ASN A 1 70 ? 7.145 -4.434 6.135 1.00 90.25 70 ASN A CA 1
ATOM 540 C C . ASN A 1 70 ? 6.420 -3.268 6.812 1.00 90.25 70 ASN A C 1
ATOM 542 O O . ASN A 1 70 ? 6.104 -3.361 7.990 1.00 90.25 70 ASN A O 1
ATOM 546 N N . LEU A 1 71 ? 6.059 -2.232 6.055 1.00 89.81 71 LEU A N 1
ATOM 547 C CA . LEU A 1 71 ? 5.294 -1.088 6.556 1.00 89.81 71 LEU A CA 1
ATOM 548 C C . LEU A 1 71 ? 3.953 -1.495 7.182 1.00 89.81 71 LEU A C 1
ATOM 550 O O . LEU A 1 71 ? 3.626 -1.065 8.286 1.00 89.81 71 LEU A O 1
ATOM 554 N N . VAL A 1 72 ? 3.190 -2.356 6.503 1.00 90.62 72 VAL A N 1
ATOM 555 C CA . VAL A 1 72 ? 1.916 -2.867 7.037 1.00 90.62 72 VAL A CA 1
ATOM 556 C C . VAL A 1 72 ? 2.148 -3.714 8.282 1.00 90.62 72 VAL A C 1
ATOM 558 O O . VAL A 1 72 ? 1.422 -3.578 9.266 1.00 90.62 72 VAL A O 1
ATOM 561 N N . LYS A 1 73 ? 3.172 -4.567 8.260 1.00 89.88 73 LYS A N 1
ATOM 562 C CA . LYS A 1 73 ? 3.523 -5.409 9.402 1.00 89.88 73 LYS A CA 1
ATOM 563 C C . LYS A 1 73 ? 3.913 -4.583 10.629 1.00 89.88 73 LYS A C 1
ATOM 565 O O . LYS A 1 73 ? 3.530 -4.952 11.734 1.00 89.88 73 LYS A O 1
ATOM 570 N N . GLU A 1 74 ? 4.658 -3.501 10.443 1.00 90.88 74 GLU A N 1
ATOM 571 C CA . GLU A 1 74 ? 5.102 -2.630 11.532 1.00 90.88 74 GLU A CA 1
ATOM 572 C C . GLU A 1 74 ? 3.961 -1.774 12.094 1.00 90.88 74 GLU A C 1
ATOM 574 O O . GLU A 1 74 ? 3.832 -1.663 13.311 1.00 90.88 74 GLU A O 1
ATOM 579 N N . GLU A 1 75 ? 3.105 -1.199 11.243 1.00 90.75 75 GLU A N 1
ATOM 580 C CA . GLU A 1 75 ? 2.069 -0.263 11.706 1.00 90.75 75 GLU A CA 1
ATOM 581 C C . GLU A 1 75 ? 0.750 -0.943 12.113 1.00 90.75 75 GLU A C 1
ATOM 583 O O . GLU A 1 75 ? 0.117 -0.492 13.072 1.00 90.75 75 GLU A O 1
ATOM 588 N N . LEU A 1 76 ? 0.328 -2.006 11.411 1.00 87.88 76 LEU A N 1
ATOM 589 C CA . LEU A 1 76 ? -0.949 -2.712 11.632 1.00 87.88 76 LEU A CA 1
ATOM 590 C C . LEU A 1 76 ? -0.775 -4.112 12.240 1.00 87.88 76 LEU A C 1
ATOM 592 O O . LEU A 1 76 ? -1.686 -4.622 12.890 1.00 87.88 76 LEU A O 1
ATOM 596 N N . GLY A 1 77 ? 0.386 -4.740 12.047 1.00 88.88 77 GLY A N 1
ATOM 597 C CA . GLY A 1 77 ? 0.674 -6.084 12.546 1.00 88.88 77 GLY A CA 1
ATOM 598 C C . GLY A 1 77 ? 0.408 -7.207 11.539 1.00 88.88 77 GLY A C 1
ATOM 599 O O . GLY A 1 77 ? -0.109 -7.010 10.438 1.00 88.88 77 GLY A O 1
ATOM 600 N N . ASN A 1 78 ? 0.768 -8.432 11.936 1.00 87.69 78 ASN A N 1
ATOM 601 C CA . ASN A 1 78 ? 0.681 -9.623 11.078 1.00 87.69 78 ASN A CA 1
ATOM 602 C C . ASN A 1 78 ? -0.756 -9.968 10.650 1.00 87.69 78 ASN A C 1
ATOM 604 O O . ASN A 1 78 ? -0.953 -10.515 9.569 1.00 87.69 78 ASN A O 1
ATOM 608 N N . ASP A 1 79 ? -1.754 -9.621 11.462 1.00 85.88 79 ASP A N 1
ATOM 609 C CA . ASP A 1 79 ? -3.172 -9.873 11.185 1.00 85.88 79 ASP A CA 1
ATOM 610 C C . ASP A 1 79 ? -3.674 -9.201 9.899 1.00 85.88 79 ASP A C 1
ATOM 612 O O . ASP A 1 79 ? -4.617 -9.685 9.274 1.00 85.88 79 ASP A O 1
ATOM 616 N N . TRP A 1 80 ? -3.057 -8.085 9.498 1.00 86.56 80 TRP A N 1
ATOM 617 C CA . TRP A 1 80 ? -3.419 -7.349 8.285 1.00 86.56 80 TRP A CA 1
ATOM 618 C C . TRP A 1 80 ? -2.721 -7.869 7.029 1.00 86.56 80 TRP A C 1
ATOM 620 O O . TRP A 1 80 ? -3.096 -7.470 5.930 1.00 86.56 80 TRP A O 1
ATOM 630 N N . LEU A 1 81 ? -1.772 -8.805 7.148 1.00 85.19 81 LEU A N 1
ATOM 631 C CA . LEU A 1 81 ? -1.067 -9.399 6.002 1.00 85.19 81 LEU A CA 1
ATOM 632 C C . LEU A 1 81 ? -1.904 -10.439 5.242 1.00 85.19 81 LEU A C 1
ATOM 634 O O . LEU A 1 81 ? -1.407 -11.117 4.342 1.00 85.19 81 LEU A O 1
ATOM 638 N N . CYS A 1 82 ? -3.183 -10.584 5.578 1.00 84.81 82 CYS A N 1
ATOM 639 C CA . CYS A 1 82 ? -4.069 -11.484 4.868 1.00 84.81 82 CYS A CA 1
ATOM 640 C C . CYS A 1 82 ? -4.593 -10.866 3.552 1.00 84.81 82 CYS A C 1
ATOM 642 O O . CYS A 1 82 ? -4.885 -9.670 3.507 1.00 84.81 82 CYS A O 1
ATOM 644 N N . PRO A 1 83 ? -4.859 -11.672 2.502 1.00 81.62 83 PRO A N 1
ATOM 645 C CA . PRO A 1 83 ? -5.323 -11.177 1.192 1.00 81.62 83 PRO A CA 1
ATOM 646 C C . PRO A 1 83 ? -6.652 -10.396 1.210 1.00 81.62 83 PRO A C 1
ATOM 648 O O . PRO A 1 83 ? -7.011 -9.711 0.245 1.00 81.62 83 PRO A O 1
ATOM 651 N N . HIS A 1 84 ? -7.428 -10.546 2.285 1.00 81.19 84 HIS A N 1
ATOM 652 C CA . HIS A 1 84 ? -8.694 -9.850 2.489 1.00 81.19 84 HIS A CA 1
ATOM 653 C C . HIS A 1 84 ? -8.524 -8.460 3.120 1.00 81.19 84 HIS A C 1
ATOM 655 O O . HIS A 1 84 ? -9.434 -7.652 2.985 1.00 81.19 84 HIS A O 1
ATOM 661 N N . LEU A 1 85 ? -7.374 -8.168 3.740 1.00 84.19 85 LEU A N 1
ATOM 6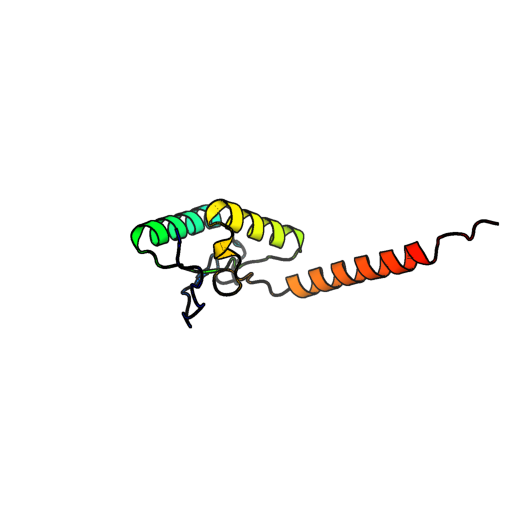62 C CA . LEU A 1 85 ? -7.055 -6.875 4.358 1.00 84.19 85 LEU A CA 1
ATOM 663 C C . LEU A 1 85 ? -5.905 -6.151 3.661 1.00 84.19 85 LEU A C 1
ATOM 665 O O . LEU A 1 85 ? -5.818 -4.935 3.765 1.00 84.19 85 LEU A O 1
ATOM 669 N N . PHE A 1 86 ? -5.052 -6.849 2.914 1.00 85.75 86 PHE A N 1
ATOM 670 C CA . PHE A 1 86 ? -3.942 -6.226 2.206 1.00 85.75 86 PHE A CA 1
ATOM 671 C C . PHE A 1 86 ? -3.863 -6.680 0.755 1.00 85.75 86 PHE A C 1
ATOM 673 O O . PHE A 1 86 ? -3.867 -7.875 0.450 1.00 85.75 86 PHE A O 1
ATOM 680 N N . ARG A 1 87 ? -3.793 -5.706 -0.160 1.00 83.00 87 ARG A N 1
ATOM 681 C CA . ARG A 1 87 ? -3.654 -5.960 -1.600 1.00 83.00 87 ARG A CA 1
ATOM 682 C C . ARG A 1 87 ? -2.705 -4.968 -2.247 1.00 83.00 87 ARG A C 1
ATOM 684 O O . ARG A 1 87 ? -2.909 -3.766 -2.157 1.00 83.00 87 ARG A O 1
ATOM 691 N N . LEU A 1 88 ? -1.732 -5.469 -2.996 1.00 80.94 88 LEU A N 1
ATOM 692 C CA . LEU A 1 88 ? -0.853 -4.630 -3.804 1.00 80.94 88 LEU A CA 1
ATOM 693 C C . LEU A 1 88 ? -1.545 -4.272 -5.126 1.00 80.94 88 LEU A C 1
ATOM 695 O O . LEU A 1 88 ? -1.893 -5.147 -5.918 1.00 80.94 88 LEU A O 1
ATOM 699 N N . GLY A 1 89 ? -1.766 -2.982 -5.374 1.00 72.69 89 GLY A N 1
ATOM 700 C CA . GLY A 1 89 ? -2.275 -2.486 -6.650 1.00 72.69 89 GLY A CA 1
ATOM 701 C C . GLY A 1 89 ? -1.151 -2.306 -7.666 1.00 72.69 89 GLY A C 1
ATOM 702 O O . GLY A 1 89 ? -0.703 -1.179 -7.869 1.00 72.69 89 GLY A O 1
ATOM 703 N N . ALA A 1 90 ? -0.710 -3.394 -8.303 1.00 71.00 90 ALA A N 1
ATOM 704 C CA . ALA A 1 90 ? 0.388 -3.372 -9.269 1.00 71.00 90 ALA A CA 1
ATOM 705 C C . ALA A 1 90 ? 0.048 -4.153 -10.547 1.00 71.00 90 ALA A C 1
ATOM 707 O O . ALA A 1 90 ? -0.384 -5.300 -10.478 1.00 71.00 90 ALA A O 1
ATOM 708 N N . SER A 1 91 ? 0.256 -3.539 -11.713 1.00 69.12 91 SER A N 1
ATOM 709 C CA . SER A 1 91 ? 0.022 -4.166 -13.024 1.00 69.12 91 SER A CA 1
ATOM 710 C C . SER A 1 91 ? 1.277 -4.820 -13.609 1.00 69.12 91 SER A C 1
ATOM 712 O O . SER A 1 91 ? 1.176 -5.858 -14.250 1.00 69.12 91 SER A O 1
ATOM 714 N N . SER A 1 92 ? 2.465 -4.256 -13.368 1.00 66.44 92 SER A N 1
ATOM 715 C CA . SER A 1 92 ? 3.741 -4.761 -13.904 1.00 66.44 92 SER A CA 1
ATOM 716 C C . SER A 1 92 ? 4.566 -5.593 -12.914 1.00 66.44 92 SER A C 1
ATOM 718 O O . SER A 1 92 ? 5.551 -6.204 -13.315 1.00 66.44 92 SER A O 1
ATOM 720 N N . LEU A 1 93 ? 4.183 -5.628 -11.633 1.00 69.44 93 LEU A N 1
ATOM 721 C CA . LEU A 1 93 ? 4.921 -6.342 -10.581 1.00 69.44 93 LEU A CA 1
ATOM 722 C C . LEU A 1 93 ? 4.964 -7.860 -10.810 1.00 69.44 93 LEU A C 1
ATOM 724 O O . LEU A 1 93 ? 5.984 -8.484 -10.539 1.00 69.44 93 LEU A O 1
ATOM 728 N N . LEU A 1 94 ? 3.882 -8.453 -11.331 1.00 74.88 94 LEU A N 1
ATOM 729 C CA . LEU A 1 94 ? 3.817 -9.897 -11.579 1.00 74.88 94 LEU A CA 1
ATOM 730 C C . LEU A 1 94 ? 4.927 -10.350 -12.540 1.00 74.88 94 LEU A C 1
ATOM 732 O O . LEU A 1 94 ? 5.640 -11.303 -12.245 1.00 74.88 94 LEU A O 1
ATOM 736 N N . ALA A 1 95 ? 5.126 -9.611 -13.633 1.00 72.75 95 ALA A N 1
ATOM 737 C CA . ALA A 1 95 ? 6.160 -9.911 -14.620 1.00 72.75 95 ALA A CA 1
ATOM 738 C C . ALA A 1 95 ? 7.581 -9.814 -14.031 1.00 72.75 95 ALA A C 1
ATOM 740 O O . ALA A 1 95 ? 8.461 -10.597 -14.393 1.00 72.75 95 ALA A O 1
ATOM 741 N N . ASP A 1 96 ? 7.812 -8.877 -13.105 1.00 73.44 96 ASP A N 1
ATOM 742 C CA . ASP A 1 96 ? 9.104 -8.735 -12.429 1.00 73.44 96 ASP A CA 1
ATOM 743 C C . ASP A 1 96 ? 9.374 -9.910 -11.475 1.00 73.44 96 ASP A C 1
ATOM 745 O O . ASP A 1 96 ? 10.456 -10.500 -11.517 1.00 73.44 96 ASP A O 1
ATOM 749 N N . ILE A 1 97 ? 8.375 -10.311 -10.679 1.00 73.81 97 ILE A N 1
ATOM 750 C CA . ILE A 1 97 ? 8.476 -11.461 -9.766 1.00 73.81 97 ILE A CA 1
ATOM 751 C C . ILE A 1 97 ? 8.690 -12.760 -10.551 1.00 73.81 97 ILE A C 1
ATOM 753 O O . ILE A 1 97 ? 9.586 -13.534 -10.215 1.00 73.81 97 ILE A O 1
ATOM 757 N N . GLU A 1 98 ? 7.932 -12.994 -11.625 1.00 77.56 98 GLU A N 1
ATOM 758 C CA . GLU A 1 98 ? 8.107 -14.175 -12.480 1.00 77.56 98 GLU A CA 1
ATOM 759 C C . GLU A 1 98 ? 9.520 -14.255 -13.068 1.00 77.56 98 GLU A C 1
ATOM 761 O O . GLU A 1 98 ? 10.132 -15.330 -13.080 1.00 77.56 98 GLU A O 1
ATOM 766 N N . ARG A 1 99 ? 10.074 -13.117 -13.509 1.00 73.38 99 ARG A N 1
ATOM 767 C CA . ARG A 1 99 ? 11.457 -13.046 -13.991 1.00 73.38 99 ARG A CA 1
ATOM 768 C C . ARG A 1 99 ? 12.446 -13.399 -12.882 1.00 73.38 99 ARG A C 1
ATOM 770 O O . ARG A 1 99 ? 13.344 -14.203 -13.119 1.00 73.38 99 ARG A O 1
ATOM 777 N N . GLN A 1 100 ? 12.287 -12.837 -11.683 1.00 71.69 100 GLN A N 1
ATOM 778 C CA . GLN A 1 100 ? 13.183 -13.110 -10.554 1.00 71.69 100 GLN A CA 1
ATOM 779 C C . GLN A 1 100 ? 13.152 -14.585 -10.136 1.00 71.69 100 GLN A C 1
ATOM 781 O O . GLN A 1 100 ? 14.212 -15.194 -9.983 1.00 71.69 100 GLN A O 1
ATOM 786 N N . VAL A 1 101 ? 11.961 -15.184 -10.026 1.00 74.31 101 VAL A N 1
ATOM 787 C CA . VAL A 1 101 ? 11.795 -16.607 -9.684 1.00 74.31 101 VAL A CA 1
ATOM 788 C C . VAL A 1 101 ? 12.428 -17.504 -10.751 1.00 74.31 101 VAL A C 1
ATOM 790 O O . VAL A 1 101 ? 13.163 -18.435 -10.414 1.00 74.31 101 VAL A O 1
ATOM 793 N N . ARG A 1 102 ? 12.219 -17.200 -12.040 1.00 70.12 102 ARG A N 1
ATOM 794 C CA . ARG A 1 102 ? 12.817 -17.957 -13.151 1.00 70.12 102 ARG A CA 1
ATOM 795 C C . ARG A 1 102 ? 14.343 -17.882 -13.144 1.00 70.12 102 ARG A C 1
ATOM 797 O O . ARG A 1 102 ? 15.000 -18.909 -13.309 1.00 70.12 102 ARG A O 1
ATOM 804 N N . THR A 1 103 ? 14.914 -16.698 -12.929 1.00 71.25 103 THR A N 1
ATOM 805 C CA . THR A 1 103 ? 16.370 -16.518 -12.853 1.00 71.25 103 THR A CA 1
ATOM 806 C C . THR A 1 103 ? 16.963 -17.264 -11.660 1.00 71.25 103 THR A C 1
ATOM 808 O O . THR A 1 103 ? 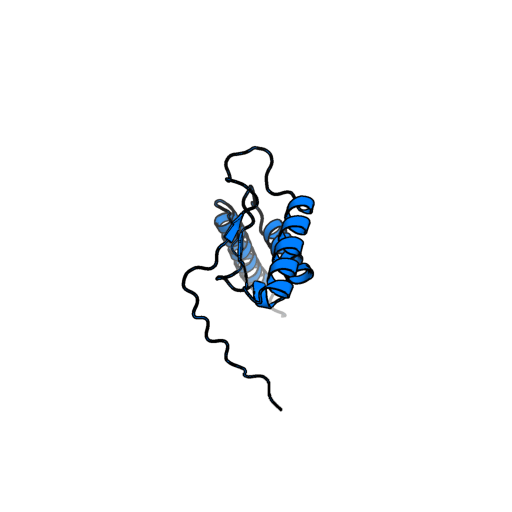17.989 -17.924 -11.812 1.00 71.25 103 THR A O 1
ATOM 811 N N . HIS A 1 104 ? 16.307 -17.232 -10.495 1.00 65.88 104 HIS A N 1
ATOM 812 C CA . HIS A 1 104 ? 16.760 -17.976 -9.315 1.00 65.88 104 HIS A CA 1
ATOM 813 C C . HIS A 1 104 ? 16.723 -19.495 -9.538 1.00 65.88 104 HIS A C 1
ATOM 815 O O . HIS A 1 104 ? 17.659 -20.197 -9.159 1.00 65.88 104 HIS A O 1
ATOM 821 N N . ALA A 1 105 ? 15.679 -20.005 -10.199 1.00 65.19 105 ALA A N 1
ATOM 822 C CA . ALA A 1 105 ? 15.582 -21.419 -10.558 1.00 65.19 105 ALA A CA 1
ATOM 823 C C . ALA A 1 105 ? 16.661 -21.834 -11.577 1.00 65.19 105 ALA A C 1
ATOM 825 O O . ALA A 1 105 ? 17.310 -22.862 -11.395 1.00 65.19 105 ALA A O 1
ATOM 826 N N . CYS A 1 106 ? 16.903 -21.016 -12.607 1.00 56.31 106 CYS A N 1
ATOM 827 C CA . CYS A 1 106 ? 17.919 -21.278 -13.631 1.00 56.31 106 CYS A CA 1
ATOM 828 C C . CYS A 1 106 ? 19.345 -21.251 -13.058 1.00 56.31 106 CYS A C 1
ATOM 830 O O . CYS A 1 106 ? 20.127 -22.165 -13.311 1.00 56.31 106 CYS A O 1
ATOM 832 N N . CYS A 1 107 ? 19.664 -20.254 -12.226 1.00 57.66 107 CYS A N 1
ATOM 833 C CA . CYS A 1 107 ? 20.966 -20.151 -11.566 1.00 57.66 107 CYS A CA 1
ATOM 834 C C . CYS A 1 107 ? 21.251 -21.392 -10.705 1.00 57.66 107 CYS A C 1
ATOM 836 O O . CYS A 1 107 ? 22.354 -21.928 -10.734 1.00 57.66 107 CYS A O 1
ATOM 838 N N . LYS A 1 108 ? 20.230 -21.932 -10.026 1.00 57.41 108 LYS A N 1
ATOM 839 C CA . LYS A 1 108 ? 20.362 -23.169 -9.247 1.00 57.41 108 LYS A CA 1
ATOM 840 C C . LYS A 1 108 ? 20.707 -24.378 -10.125 1.00 57.41 108 LYS A C 1
ATOM 842 O O . LYS A 1 108 ? 21.598 -25.136 -9.763 1.00 57.41 108 LYS A O 1
ATOM 847 N N . VAL A 1 109 ? 20.051 -24.523 -11.279 1.00 58.31 109 VAL A N 1
ATOM 848 C CA . VAL A 1 109 ? 20.310 -25.620 -12.232 1.00 58.31 109 VAL A CA 1
ATOM 849 C C . VAL A 1 109 ? 21.702 -25.499 -12.864 1.00 58.31 109 VAL A C 1
ATOM 851 O O . VAL A 1 109 ? 22.433 -26.487 -12.932 1.00 58.31 109 VAL A O 1
ATOM 854 N N . LEU A 1 110 ? 22.107 -24.292 -13.268 1.00 56.81 110 LEU A N 1
ATOM 855 C CA . LEU A 1 110 ? 23.431 -24.046 -13.850 1.00 56.81 110 LEU A CA 1
ATOM 856 C C . LEU A 1 110 ? 24.558 -24.262 -12.828 1.00 56.81 110 LEU A C 1
ATOM 858 O O . LEU A 1 110 ? 25.548 -24.915 -13.148 1.00 56.81 110 LEU A O 1
ATOM 862 N N . CYS A 1 111 ? 24.394 -23.811 -11.581 1.00 53.75 111 CYS A N 1
ATOM 863 C CA . CYS A 1 111 ? 25.376 -24.059 -10.523 1.00 53.75 111 CYS A CA 1
ATOM 864 C C . CYS A 1 111 ? 25.491 -25.547 -10.159 1.00 53.75 111 CYS A C 1
ATOM 866 O O . CYS A 1 111 ? 26.591 -26.001 -9.855 1.00 53.75 111 CYS A O 1
ATOM 868 N N . THR A 1 112 ? 24.403 -26.328 -10.230 1.00 54.06 112 THR A N 1
ATOM 869 C CA . THR A 1 112 ? 24.481 -27.788 -10.026 1.00 54.06 112 THR A CA 1
ATOM 870 C C . THR A 1 112 ? 25.149 -28.529 -11.182 1.00 54.06 112 THR A C 1
ATOM 872 O O . THR A 1 112 ? 25.730 -29.584 -10.955 1.00 54.06 112 THR A O 1
ATOM 875 N N . TYR A 1 113 ? 25.108 -27.987 -12.402 1.00 53.16 113 TYR A N 1
ATOM 876 C CA . TYR A 1 113 ? 25.734 -28.609 -13.576 1.00 53.16 113 TYR A CA 1
ATOM 877 C C . TYR A 1 113 ? 27.221 -28.243 -13.740 1.00 53.16 113 TYR A C 1
ATOM 879 O O . TYR A 1 113 ? 27.940 -28.895 -14.490 1.00 53.16 113 TYR A O 1
ATOM 887 N N . SER A 1 114 ? 27.695 -27.214 -13.028 1.00 53.28 114 SER A N 1
ATOM 888 C CA . SER A 1 114 ? 29.092 -26.755 -13.048 1.00 53.28 114 SER A CA 1
ATOM 889 C C . SER A 1 114 ? 29.946 -27.260 -11.879 1.00 53.28 114 SER A C 1
ATOM 891 O O . SER A 1 114 ? 31.082 -26.812 -11.748 1.00 53.28 114 SER A O 1
ATOM 893 N N . ALA A 1 115 ? 29.460 -28.179 -11.039 1.00 51.84 115 ALA A N 1
ATOM 894 C CA . ALA A 1 115 ? 30.317 -28.846 -10.059 1.00 51.84 115 ALA A CA 1
ATOM 895 C C . ALA A 1 115 ? 31.204 -29.886 -10.781 1.00 51.84 115 ALA A C 1
ATOM 897 O O . ALA A 1 115 ? 30.663 -30.865 -11.299 1.00 51.84 115 ALA A O 1
ATOM 898 N N . PRO A 1 116 ? 32.539 -29.712 -10.859 1.00 55.00 116 PRO A N 1
ATOM 899 C CA . PRO A 1 116 ? 33.403 -30.731 -11.437 1.00 55.00 116 PRO A CA 1
ATOM 900 C C . PRO A 1 116 ? 33.421 -31.961 -10.522 1.00 55.00 116 PRO A C 1
ATOM 902 O O . PRO A 1 116 ? 33.558 -31.843 -9.303 1.00 55.00 116 PRO A O 1
ATOM 905 N N . HIS A 1 117 ? 33.262 -33.143 -11.117 1.00 48.50 117 HIS A N 1
ATOM 906 C CA . HIS A 1 117 ? 33.405 -34.422 -10.426 1.00 48.50 117 HIS A CA 1
ATOM 907 C C . HIS A 1 117 ? 34.794 -34.511 -9.762 1.00 48.50 117 HIS A C 1
ATOM 909 O O . HIS A 1 117 ? 35.790 -34.260 -10.443 1.00 48.50 117 HIS A O 1
ATOM 915 N N . PRO A 1 118 ? 34.896 -34.858 -8.465 1.00 52.75 118 PRO A N 1
ATOM 916 C CA . PRO A 1 118 ? 36.187 -35.154 -7.860 1.00 52.75 118 PRO A CA 1
ATOM 917 C C . PRO A 1 118 ? 36.700 -36.487 -8.425 1.00 52.75 118 PRO A C 1
ATOM 919 O O . PRO A 1 118 ? 35.997 -37.497 -8.357 1.00 52.75 118 PRO A O 1
ATOM 922 N N . HIS A 1 119 ? 37.889 -36.449 -9.032 1.00 45.50 119 HIS A N 1
ATOM 923 C CA . HIS A 1 119 ? 38.677 -37.625 -9.411 1.00 45.50 119 HIS A CA 1
ATOM 924 C C . HIS A 1 119 ? 39.356 -38.247 -8.191 1.00 45.50 119 HIS A C 1
ATOM 926 O O . HIS A 1 119 ? 39.770 -37.471 -7.298 1.00 45.50 119 HIS A O 1
#